Protein AF-A0A8J7D031-F1 (afdb_monomer_lite)

Sequence (92 aa):
MNTLRKTLAEKYGLVASIMHDDYFFVQLPENEDHSLKFLESNLPECIRIELAECFAGSVIAAWEVPLFLLPQVLQQAHDFVVEYWEQVSQET

Organism: NCBI:txid1828758

Radius of gyration: 13.32 Å; chains: 1; bounding box: 35×22×35 Å

pLDDT: mean 81.77, std 10.57, range [44.44, 95.12]

Structure (mmCIF, N/CA/C/O backbone):
data_AF-A0A8J7D031-F1
#
_entry.id   AF-A0A8J7D031-F1
#
loop_
_atom_site.group_PDB
_atom_site.id
_atom_site.type_symbol
_atom_site.label_atom_id
_atom_site.label_alt_id
_atom_site.label_comp_id
_atom_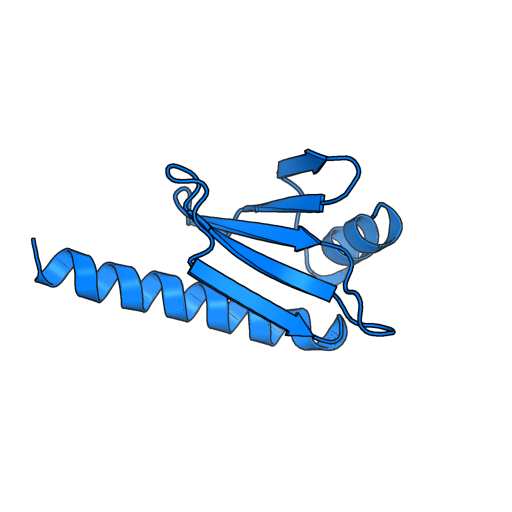site.label_asym_id
_atom_site.label_entity_id
_atom_site.label_seq_id
_atom_site.pdbx_PDB_ins_code
_atom_site.Cartn_x
_atom_site.Cartn_y
_atom_site.Cartn_z
_atom_site.occupancy
_atom_site.B_iso_or_equiv
_atom_site.auth_seq_id
_atom_site.auth_comp_id
_atom_site.auth_asym_id
_atom_site.auth_atom_id
_atom_site.pdbx_PDB_model_num
ATOM 1 N N . MET A 1 1 ? -12.205 5.406 4.176 1.00 75.38 1 MET A N 1
ATOM 2 C CA . MET A 1 1 ? -11.225 6.276 3.449 1.00 75.38 1 MET A CA 1
ATOM 3 C C . MET A 1 1 ? -10.708 7.565 4.130 1.00 75.38 1 MET A C 1
ATOM 5 O O . MET A 1 1 ? -9.503 7.668 4.335 1.00 75.38 1 MET A O 1
ATOM 9 N N . ASN A 1 2 ? -11.525 8.588 4.445 1.00 75.19 2 ASN A N 1
ATOM 10 C CA . ASN A 1 2 ? -11.007 9.932 4.821 1.00 75.19 2 ASN A CA 1
ATOM 11 C C . ASN A 1 2 ? -10.106 9.964 6.071 1.00 75.19 2 ASN 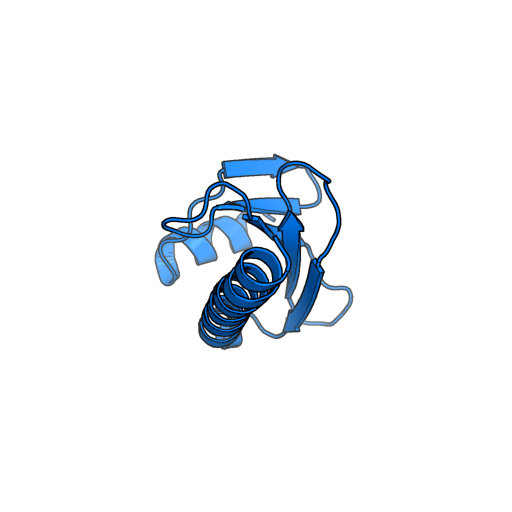A C 1
ATOM 13 O O . ASN A 1 2 ? -9.117 10.700 6.105 1.00 75.19 2 ASN A O 1
ATOM 17 N N . THR A 1 3 ? -10.436 9.164 7.087 1.00 82.06 3 THR A N 1
ATOM 18 C CA . THR A 1 3 ? -9.643 9.046 8.320 1.00 82.06 3 THR A CA 1
ATOM 19 C C . THR A 1 3 ? -8.263 8.471 8.036 1.00 82.06 3 THR A C 1
ATOM 21 O O . THR A 1 3 ? -7.263 9.043 8.453 1.00 82.06 3 THR A O 1
ATOM 24 N N . LEU A 1 4 ? -8.211 7.389 7.259 1.00 82.56 4 LEU A N 1
ATOM 25 C CA . LEU A 1 4 ? -6.972 6.747 6.843 1.00 82.56 4 LEU A CA 1
ATOM 26 C C . LEU A 1 4 ? -6.070 7.730 6.088 1.00 82.56 4 LEU A C 1
ATOM 28 O O . LEU A 1 4 ? -4.915 7.890 6.461 1.00 82.56 4 LEU A O 1
ATOM 32 N N . ARG A 1 5 ? -6.605 8.456 5.099 1.00 81.94 5 ARG A N 1
ATOM 33 C CA . ARG A 1 5 ? -5.858 9.495 4.368 1.00 81.94 5 ARG A CA 1
ATOM 34 C C . ARG A 1 5 ? -5.240 10.524 5.313 1.00 81.94 5 ARG A C 1
ATOM 36 O O . ARG A 1 5 ? -4.070 10.866 5.176 1.00 81.94 5 ARG A O 1
ATOM 43 N N . LYS A 1 6 ? -6.029 11.020 6.269 1.00 84.12 6 LYS A N 1
ATOM 44 C CA . LYS A 1 6 ? -5.553 11.985 7.264 1.00 84.12 6 LYS A CA 1
ATOM 45 C C . LYS A 1 6 ? -4.410 11.393 8.091 1.00 84.12 6 LYS A C 1
ATOM 47 O O . LYS A 1 6 ? -3.382 12.039 8.238 1.00 84.12 6 LYS A O 1
ATOM 52 N N . THR A 1 7 ? -4.543 10.144 8.542 1.00 84.94 7 THR A N 1
ATOM 53 C CA . THR A 1 7 ? -3.468 9.433 9.246 1.00 84.94 7 THR A CA 1
ATOM 54 C C . THR A 1 7 ? -2.217 9.276 8.384 1.00 84.94 7 THR A C 1
ATOM 56 O O . THR A 1 7 ? -1.119 9.492 8.886 1.00 84.94 7 THR A O 1
ATOM 59 N N . LEU A 1 8 ? -2.353 8.940 7.100 1.00 83.56 8 LEU A N 1
ATOM 60 C CA . LEU A 1 8 ? -1.218 8.817 6.184 1.00 83.56 8 LEU A CA 1
ATOM 61 C C . LEU A 1 8 ? -0.467 10.139 6.003 1.00 83.56 8 LEU A C 1
ATOM 63 O O . LEU A 1 8 ? 0.755 10.165 6.133 1.00 83.56 8 LEU A O 1
ATOM 67 N N . ALA A 1 9 ? -1.193 11.236 5.794 1.00 84.25 9 ALA A N 1
ATOM 68 C CA . ALA A 1 9 ? -0.595 12.556 5.642 1.00 84.25 9 ALA A CA 1
ATOM 69 C C . ALA A 1 9 ? 0.060 13.048 6.944 1.00 84.25 9 ALA A C 1
ATOM 71 O O . ALA A 1 9 ? 1.205 13.487 6.931 1.00 84.25 9 ALA A O 1
ATOM 72 N N . GLU A 1 10 ? -0.634 12.944 8.081 1.00 86.81 10 GLU A N 1
ATOM 73 C CA . GLU A 1 10 ? -0.159 13.485 9.363 1.00 86.81 10 GLU A CA 1
ATOM 74 C C . GLU A 1 10 ? 0.969 12.658 9.986 1.00 86.81 10 GLU A C 1
ATOM 76 O O . GLU A 1 10 ? 1.878 13.218 10.593 1.00 86.81 10 GLU A O 1
ATOM 81 N N . LYS A 1 11 ? 0.909 11.326 9.865 1.00 84.56 11 LYS A N 1
ATOM 82 C CA . LYS A 1 11 ? 1.852 10.420 10.536 1.00 84.56 11 LYS A CA 1
ATOM 83 C C . LYS A 1 11 ? 3.005 9.980 9.638 1.00 84.56 11 LYS A C 1
ATOM 85 O O . LYS A 1 11 ? 4.091 9.730 10.151 1.00 84.56 11 LYS A O 1
ATOM 90 N N . TYR A 1 12 ? 2.767 9.859 8.333 1.00 81.31 12 TYR A N 1
ATOM 91 C CA . TYR A 1 12 ? 3.737 9.304 7.385 1.00 81.31 12 TYR A CA 1
ATOM 92 C C . TYR A 1 12 ? 4.130 10.288 6.274 1.00 81.31 12 TYR A C 1
ATOM 94 O O . TYR A 1 12 ? 4.971 9.949 5.450 1.00 81.31 12 TYR A O 1
ATOM 102 N N . GLY A 1 13 ? 3.548 11.494 6.233 1.00 83.12 13 GLY A N 1
ATOM 103 C CA . GLY A 1 13 ? 3.856 12.499 5.209 1.00 83.12 13 GLY A CA 1
ATOM 104 C C . GLY A 1 13 ? 3.391 12.124 3.799 1.00 83.12 13 GLY A C 1
ATOM 105 O O . GLY A 1 13 ? 3.792 12.769 2.835 1.00 83.12 13 GLY A O 1
ATOM 106 N N . LEU A 1 14 ? 2.554 11.091 3.661 1.00 83.06 14 LEU A N 1
ATOM 107 C CA . LEU A 1 14 ? 2.090 10.600 2.367 1.00 83.06 14 LEU A CA 1
ATOM 108 C C . LEU A 1 14 ? 0.856 11.375 1.907 1.00 83.06 14 LEU A C 1
ATOM 110 O O . LEU A 1 14 ? -0.187 11.360 2.568 1.00 83.06 14 LEU A O 1
ATOM 114 N N . VAL A 1 15 ? 0.968 12.029 0.752 1.00 83.44 15 VAL A N 1
ATOM 115 C CA . VAL A 1 15 ? -0.110 12.832 0.169 1.00 83.44 15 VAL A CA 1
ATOM 116 C C . VAL A 1 15 ? -0.793 12.044 -0.941 1.00 83.44 15 VAL A C 1
ATOM 118 O O . VAL A 1 15 ? -0.144 11.523 -1.844 1.00 83.44 15 VAL A O 1
ATOM 121 N N . ALA A 1 16 ? -2.121 11.961 -0.867 1.00 84.00 16 ALA A N 1
ATOM 122 C CA . ALA A 1 16 ? -2.911 11.317 -1.905 1.00 84.00 16 ALA A CA 1
ATOM 123 C C . ALA A 1 16 ? -2.934 12.176 -3.181 1.00 84.00 16 ALA A C 1
ATOM 125 O O . ALA A 1 16 ? -3.252 13.364 -3.109 1.00 84.00 16 ALA A O 1
ATOM 126 N N . SER A 1 17 ? -2.635 11.572 -4.332 1.00 80.81 17 SER A N 1
ATOM 127 C CA . SER A 1 17 ? -2.633 12.230 -5.644 1.00 80.81 17 SER A CA 1
ATOM 128 C C . SER A 1 17 ? -4.004 12.176 -6.326 1.00 80.81 17 SER A C 1
ATOM 130 O O . SER A 1 17 ? -4.462 13.177 -6.872 1.00 80.81 17 SER A O 1
ATOM 132 N N . ILE A 1 18 ? -4.687 11.028 -6.265 1.00 82.44 18 ILE A N 1
ATOM 133 C CA . ILE A 1 18 ? -6.012 10.796 -6.864 1.00 82.44 18 ILE A CA 1
ATOM 134 C C . ILE A 1 18 ? -6.897 10.054 -5.860 1.00 82.44 18 ILE A C 1
ATOM 136 O O . ILE A 1 18 ? -6.420 9.187 -5.126 1.00 82.44 18 ILE A O 1
ATOM 140 N N . MET A 1 19 ? -8.189 10.389 -5.830 1.00 82.44 19 MET A N 1
ATOM 141 C CA . MET A 1 19 ? -9.164 9.836 -4.890 1.00 82.44 19 MET A CA 1
ATOM 142 C C . MET A 1 19 ? -10.400 9.306 -5.618 1.00 82.44 19 MET A C 1
ATOM 144 O O . MET A 1 19 ? -10.986 9.999 -6.447 1.00 82.44 19 MET A O 1
ATOM 148 N N . HIS A 1 20 ? -10.808 8.105 -5.232 1.00 82.75 20 HIS A N 1
ATOM 149 C CA . HIS A 1 20 ? -12.069 7.468 -5.580 1.00 82.75 20 HIS A CA 1
ATOM 150 C C . HIS A 1 20 ? -12.829 7.119 -4.297 1.00 82.75 20 HIS A C 1
ATOM 152 O O . HIS A 1 20 ? -12.276 7.189 -3.196 1.00 82.75 20 HIS A O 1
ATOM 158 N N . ASP A 1 21 ? -14.096 6.737 -4.438 1.00 81.31 21 ASP A N 1
ATOM 159 C CA . ASP A 1 21 ? -14.951 6.416 -3.291 1.00 81.31 21 ASP A CA 1
ATOM 160 C C . ASP A 1 21 ? -14.397 5.244 -2.464 1.00 81.31 21 ASP A C 1
ATOM 162 O O . ASP A 1 21 ? -14.495 5.276 -1.237 1.00 81.31 21 ASP A O 1
ATOM 166 N N . ASP A 1 22 ? -13.727 4.290 -3.128 1.00 83.81 22 ASP A N 1
ATOM 167 C CA . ASP A 1 22 ? -13.255 3.027 -2.540 1.00 83.81 22 ASP A CA 1
ATOM 168 C C . ASP A 1 22 ? -11.725 2.932 -2.363 1.00 83.81 22 ASP A C 1
ATOM 170 O O . ASP A 1 22 ? -11.226 2.010 -1.715 1.00 83.81 22 ASP A O 1
ATOM 174 N N . TYR A 1 23 ? -10.955 3.860 -2.939 1.00 87.94 23 TYR A N 1
ATOM 175 C CA . TYR A 1 23 ? -9.491 3.836 -2.874 1.00 87.94 23 TYR A CA 1
ATOM 176 C C . TYR A 1 23 ? -8.867 5.190 -3.209 1.00 87.94 23 TYR A C 1
ATOM 178 O O . TYR A 1 23 ? -9.502 6.078 -3.775 1.00 87.94 23 TYR A O 1
ATOM 186 N N . PHE A 1 24 ? -7.587 5.352 -2.892 1.00 88.56 24 PHE A N 1
ATOM 187 C CA . PHE A 1 24 ? -6.804 6.510 -3.321 1.00 88.56 24 PHE A CA 1
ATOM 188 C C . PHE A 1 24 ? -5.367 6.111 -3.630 1.00 88.56 24 PHE A C 1
ATOM 190 O O . PHE A 1 24 ? -4.870 5.104 -3.127 1.00 88.56 24 PHE A O 1
ATOM 197 N N . PHE A 1 25 ? -4.702 6.917 -4.448 1.00 88.25 25 PHE A N 1
ATOM 198 C CA . PHE A 1 25 ? -3.312 6.703 -4.825 1.00 88.25 25 PHE A CA 1
ATOM 199 C C . PHE A 1 25 ? -2.387 7.642 -4.067 1.00 88.25 25 PHE A C 1
ATOM 201 O O . PHE A 1 25 ? -2.729 8.797 -3.819 1.00 88.25 25 PHE A O 1
ATOM 208 N N . VAL A 1 26 ? -1.203 7.148 -3.735 1.00 87.38 26 VAL A N 1
ATOM 209 C CA . VAL A 1 26 ? -0.054 7.910 -3.257 1.00 87.38 26 VAL A CA 1
ATOM 210 C C . VAL A 1 26 ? 1.076 7.655 -4.240 1.00 87.38 26 VAL A C 1
ATOM 212 O O . VAL A 1 26 ? 1.377 6.507 -4.566 1.00 87.38 26 VAL A O 1
ATOM 215 N N . GLN A 1 27 ? 1.692 8.726 -4.718 1.00 81.56 27 GLN A N 1
ATOM 216 C CA . GLN A 1 27 ? 2.852 8.614 -5.588 1.00 81.56 27 GLN A CA 1
ATOM 217 C C . GLN A 1 27 ? 4.088 8.293 -4.749 1.00 81.56 27 GLN A C 1
ATOM 219 O O . GLN A 1 27 ? 4.278 8.874 -3.676 1.00 81.56 27 GLN A O 1
ATOM 224 N N . LEU A 1 28 ? 4.905 7.351 -5.215 1.00 74.19 28 LEU A N 1
ATOM 225 C CA . LEU A 1 28 ? 6.184 7.087 -4.571 1.00 74.19 28 LEU A CA 1
ATOM 226 C C . LEU A 1 28 ? 7.122 8.282 -4.823 1.00 74.19 28 LEU A C 1
ATOM 228 O O . LEU A 1 28 ? 7.144 8.810 -5.937 1.00 74.19 28 LEU A O 1
ATOM 232 N N . PRO A 1 29 ? 7.877 8.751 -3.812 1.00 68.44 29 PRO A N 1
ATOM 233 C CA . PRO A 1 29 ? 8.877 9.791 -4.023 1.00 68.44 29 PRO A CA 1
ATOM 234 C C . PRO A 1 29 ? 9.858 9.362 -5.115 1.00 68.44 29 PRO A C 1
ATOM 236 O O . PRO A 1 29 ? 10.283 8.211 -5.126 1.00 68.44 29 PRO A O 1
ATOM 239 N N . GLU A 1 30 ? 10.203 10.282 -6.017 1.00 68.88 30 GLU A N 1
ATOM 240 C CA . GLU A 1 30 ? 11.199 10.056 -7.080 1.00 68.88 30 GLU A CA 1
ATOM 241 C C . GLU A 1 30 ? 10.818 8.971 -8.109 1.00 68.88 30 GLU A C 1
ATOM 243 O O . GLU A 1 30 ? 11.642 8.606 -8.944 1.00 68.88 30 GLU A O 1
ATOM 248 N N . ASN A 1 31 ? 9.566 8.491 -8.107 1.00 70.81 31 ASN A N 1
ATOM 249 C CA . ASN A 1 31 ? 9.077 7.513 -9.074 1.00 70.81 31 ASN A CA 1
ATOM 250 C C . ASN A 1 31 ? 7.739 7.948 -9.689 1.00 70.81 31 ASN A C 1
ATOM 252 O O . ASN A 1 31 ? 6.700 7.967 -9.026 1.00 70.81 31 ASN A O 1
ATOM 256 N N . GLU A 1 32 ? 7.764 8.320 -10.969 1.00 72.56 32 GLU A N 1
ATOM 257 C CA . GLU A 1 32 ? 6.561 8.746 -11.700 1.00 72.56 32 GLU A CA 1
ATOM 258 C C . GLU A 1 32 ? 5.798 7.576 -12.329 1.00 72.56 32 GLU A C 1
ATOM 260 O O . GLU A 1 32 ? 4.587 7.665 -12.546 1.00 72.56 32 GLU A O 1
ATOM 265 N N . ASP A 1 33 ? 6.482 6.455 -12.539 1.00 80.62 33 ASP A N 1
ATOM 266 C CA . ASP A 1 33 ? 5.942 5.295 -13.243 1.00 80.62 33 ASP A CA 1
ATOM 267 C C . ASP A 1 33 ? 5.129 4.371 -12.329 1.00 80.62 33 ASP A C 1
ATOM 269 O O . ASP A 1 33 ? 4.345 3.556 -12.818 1.00 80.62 33 ASP A O 1
ATOM 273 N N . HIS A 1 34 ? 5.271 4.519 -11.007 1.00 85.12 34 HIS A N 1
ATOM 274 C CA . HIS A 1 34 ? 4.645 3.652 -10.015 1.00 85.12 34 HIS A CA 1
ATOM 275 C C . HIS A 1 34 ? 3.871 4.431 -8.957 1.00 85.12 34 HIS A C 1
ATOM 277 O O . HIS A 1 34 ? 4.284 5.482 -8.462 1.00 85.12 34 HIS A O 1
ATOM 283 N N . SER A 1 35 ? 2.748 3.858 -8.540 1.00 88.56 35 SER A N 1
ATOM 284 C CA . SER A 1 35 ? 1.924 4.405 -7.469 1.00 88.56 35 SER A CA 1
ATOM 285 C C . SER A 1 35 ? 1.507 3.325 -6.483 1.00 88.56 35 SER A C 1
ATOM 287 O O . SER A 1 35 ? 1.382 2.147 -6.819 1.00 88.56 35 SER A O 1
ATOM 289 N N . LEU A 1 36 ? 1.277 3.748 -5.245 1.00 90.88 36 LEU A N 1
ATOM 290 C CA . LEU A 1 36 ? 0.670 2.924 -4.216 1.00 90.88 36 LEU A CA 1
ATOM 291 C C . LEU A 1 36 ? -0.810 3.255 -4.120 1.00 90.88 36 LEU A C 1
ATOM 293 O O . LEU A 1 36 ? -1.193 4.368 -3.763 1.00 90.88 36 LEU A O 1
ATOM 297 N N . LYS A 1 37 ? -1.652 2.273 -4.402 1.00 92.25 37 LYS A N 1
ATOM 298 C CA . LYS A 1 37 ? -3.097 2.349 -4.234 1.00 92.25 37 LYS A CA 1
ATOM 299 C C . LYS A 1 37 ? -3.477 1.793 -2.871 1.00 92.25 37 LYS A C 1
ATOM 301 O O . LYS A 1 37 ? -3.198 0.640 -2.562 1.00 92.25 37 LYS A O 1
ATOM 306 N N . PHE A 1 38 ? -4.138 2.605 -2.064 1.00 91.81 38 PHE A N 1
ATOM 307 C CA . PHE A 1 38 ? -4.611 2.248 -0.734 1.00 91.81 38 PHE A CA 1
ATOM 308 C C . PHE A 1 38 ? -6.105 1.932 -0.797 1.00 91.81 38 PHE A C 1
ATOM 310 O O . PHE A 1 38 ? -6.892 2.762 -1.256 1.00 91.81 38 PHE A O 1
ATOM 317 N N . LEU A 1 39 ? -6.486 0.745 -0.324 1.00 92.06 39 LEU A N 1
ATOM 318 C CA . LEU A 1 39 ? -7.857 0.238 -0.306 1.00 92.06 39 LEU A CA 1
ATOM 319 C C . LEU A 1 39 ? -8.236 -0.251 1.093 1.00 92.06 39 LEU A C 1
ATOM 321 O O . LEU A 1 39 ? -7.381 -0.641 1.894 1.00 92.06 39 LEU A O 1
ATOM 325 N N . GLU A 1 40 ? -9.535 -0.287 1.372 1.00 87.88 40 GLU A N 1
ATOM 326 C CA . GLU A 1 40 ? -10.034 -0.973 2.563 1.00 87.88 40 GLU A CA 1
ATOM 327 C C . GLU A 1 40 ? -9.750 -2.481 2.467 1.00 87.88 40 GLU A C 1
ATOM 329 O O . GLU A 1 40 ? -9.840 -3.096 1.403 1.00 87.88 40 GLU A O 1
ATOM 334 N N . SER A 1 41 ? -9.332 -3.063 3.590 1.00 88.25 41 SER A N 1
ATOM 335 C CA . SER A 1 41 ? -9.068 -4.494 3.708 1.00 88.25 41 SER A CA 1
ATOM 336 C C . SER A 1 41 ? -10.337 -5.222 4.134 1.00 88.25 41 SER A C 1
ATOM 338 O O . SER A 1 41 ? -11.143 -4.692 4.900 1.00 88.25 41 SER A O 1
ATOM 340 N N . ASN A 1 42 ? -10.485 -6.468 3.683 1.00 88.06 42 ASN A N 1
ATOM 341 C CA . ASN A 1 42 ? -11.528 -7.360 4.196 1.00 88.06 42 ASN A CA 1
ATOM 342 C C . ASN A 1 42 ? -11.140 -7.981 5.549 1.00 88.06 42 ASN A C 1
ATOM 344 O O . ASN A 1 42 ? -11.966 -8.627 6.195 1.00 88.06 42 ASN A O 1
ATOM 348 N N . LEU A 1 43 ? -9.884 -7.812 5.971 1.00 87.50 43 LEU A N 1
ATOM 349 C CA . LEU A 1 43 ? -9.379 -8.259 7.258 1.00 87.50 43 LEU A CA 1
ATOM 350 C C . LEU A 1 43 ? -9.532 -7.147 8.306 1.00 87.50 43 LEU A C 1
ATOM 352 O O . LEU A 1 43 ? -9.313 -5.967 8.013 1.00 87.50 43 LEU A O 1
ATOM 356 N N . PRO A 1 44 ? -9.885 -7.506 9.551 1.00 85.06 44 PRO A N 1
ATOM 357 C CA . PRO A 1 44 ? -10.033 -6.530 10.619 1.00 85.06 44 PRO A CA 1
ATOM 358 C C . PRO A 1 44 ? -8.712 -5.797 10.872 1.00 85.06 44 PRO A C 1
ATOM 360 O O . PRO A 1 44 ? -7.644 -6.407 10.909 1.00 85.06 44 PRO A O 1
ATOM 363 N N . GLU A 1 45 ? -8.809 -4.478 11.055 1.00 84.81 45 GLU A N 1
ATOM 364 C CA . GLU A 1 45 ? -7.690 -3.584 11.405 1.00 84.81 45 GLU A CA 1
ATOM 365 C C . GLU A 1 45 ? -6.518 -3.568 10.403 1.00 84.81 45 GLU A C 1
ATOM 367 O O . GLU A 1 45 ? -5.439 -3.045 10.699 1.00 84.81 45 GLU A O 1
ATOM 372 N N . CYS A 1 46 ? -6.732 -4.101 9.201 1.00 91.06 46 CYS A N 1
ATOM 373 C CA . CYS A 1 46 ? -5.745 -4.119 8.134 1.00 91.06 46 CYS A CA 1
ATOM 374 C C . CYS A 1 46 ? -6.066 -3.085 7.056 1.00 91.06 46 CYS A C 1
ATOM 376 O O . CYS A 1 46 ? -7.160 -2.525 6.967 1.00 91.06 46 CYS A O 1
ATOM 378 N N . ILE A 1 47 ? -5.072 -2.839 6.217 1.00 91.19 47 ILE A N 1
ATOM 379 C CA . ILE A 1 47 ? -5.179 -2.052 5.005 1.00 91.19 47 ILE A CA 1
ATOM 380 C C . ILE A 1 47 ? -4.608 -2.847 3.844 1.00 91.19 47 ILE A C 1
ATOM 382 O O . ILE A 1 47 ? -3.596 -3.533 3.998 1.00 91.19 47 ILE A O 1
ATOM 386 N N . ARG A 1 48 ? -5.250 -2.733 2.681 1.00 94.62 48 ARG A N 1
ATOM 387 C CA . ARG A 1 48 ? -4.716 -3.273 1.440 1.00 94.62 48 ARG A CA 1
ATOM 388 C C . ARG A 1 48 ? -3.968 -2.175 0.692 1.00 94.62 48 ARG A C 1
ATOM 390 O O . ARG A 1 48 ? -4.487 -1.077 0.505 1.00 94.62 48 ARG A O 1
ATOM 397 N N . ILE A 1 49 ? -2.746 -2.475 0.281 1.00 94.06 49 ILE A N 1
ATOM 398 C CA . ILE A 1 49 ? -1.871 -1.576 -0.467 1.00 94.06 49 ILE A CA 1
ATOM 399 C C . ILE A 1 49 ? -1.467 -2.317 -1.735 1.00 94.06 49 ILE A C 1
ATOM 401 O O . ILE A 1 49 ? -0.940 -3.420 -1.649 1.00 94.06 49 ILE A O 1
ATOM 405 N N . GLU A 1 50 ? -1.731 -1.743 -2.900 1.00 93.62 50 GLU A N 1
ATOM 406 C CA . GLU A 1 50 ? -1.344 -2.299 -4.198 1.00 93.62 50 GLU A CA 1
ATOM 407 C C . GLU A 1 50 ? -0.276 -1.398 -4.818 1.00 93.62 50 GLU A C 1
ATOM 409 O O . GLU A 1 50 ? -0.482 -0.192 -4.933 1.00 93.62 50 GLU A O 1
ATOM 414 N N . LEU A 1 51 ? 0.858 -1.971 -5.217 1.00 91.56 51 LEU A N 1
ATOM 415 C CA . LEU A 1 51 ? 1.817 -1.314 -6.101 1.00 91.56 51 LEU A CA 1
ATOM 416 C C . LEU A 1 51 ? 1.331 -1.503 -7.535 1.00 91.56 51 LEU A C 1
ATOM 418 O O . LEU A 1 51 ? 1.140 -2.640 -7.972 1.00 91.56 51 LEU A O 1
ATOM 422 N N . ALA A 1 52 ? 1.129 -0.402 -8.250 1.00 87.62 52 ALA A N 1
ATOM 423 C CA . ALA A 1 52 ? 0.638 -0.417 -9.619 1.00 87.62 52 ALA A CA 1
ATOM 424 C C . ALA A 1 52 ? 1.502 0.444 -10.543 1.00 87.62 52 ALA A C 1
ATOM 426 O O . ALA A 1 52 ? 1.953 1.523 -10.149 1.00 87.62 52 ALA A O 1
ATOM 427 N N . GLU A 1 53 ? 1.670 -0.016 -11.784 1.00 82.81 53 GLU A N 1
ATOM 428 C CA . GLU A 1 53 ? 2.244 0.793 -12.863 1.00 82.81 53 GLU A CA 1
ATOM 429 C C . GLU A 1 53 ? 1.222 1.850 -13.297 1.00 82.81 53 GLU A C 1
ATOM 431 O O . GLU A 1 53 ? 0.090 1.523 -13.673 1.00 82.81 53 GLU A O 1
ATOM 436 N N . CYS A 1 54 ? 1.620 3.120 -13.293 1.00 74.56 54 CYS A N 1
ATOM 437 C CA . CYS A 1 54 ? 0.771 4.249 -13.672 1.00 74.56 54 CYS A CA 1
ATOM 438 C C . CYS A 1 54 ? 0.257 4.141 -15.120 1.00 74.56 54 CYS A C 1
ATOM 440 O O . CYS A 1 54 ? -0.865 4.557 -15.406 1.00 74.56 54 CYS A O 1
ATOM 442 N N . PHE A 1 55 ? 1.052 3.564 -16.030 1.00 66.62 55 PHE A N 1
ATOM 443 C CA . PHE A 1 55 ? 0.731 3.485 -17.461 1.00 66.62 55 PHE A CA 1
ATOM 444 C C . PHE A 1 55 ? -0.110 2.265 -17.850 1.00 66.62 55 PHE A C 1
ATOM 446 O O . PHE A 1 55 ? -0.944 2.364 -18.750 1.00 66.62 55 PHE A O 1
ATOM 453 N N . ALA A 1 56 ? 0.095 1.123 -17.191 1.00 66.19 56 ALA A N 1
ATOM 454 C CA . ALA A 1 56 ? -0.600 -0.122 -17.520 1.00 66.19 56 ALA A CA 1
ATOM 455 C C . ALA A 1 56 ? -1.818 -0.386 -16.620 1.00 66.19 56 ALA A C 1
ATOM 457 O O . ALA A 1 56 ? -2.687 -1.180 -16.976 1.00 66.19 56 ALA A O 1
ATOM 458 N N . GLY A 1 57 ? -1.889 0.254 -15.444 1.00 67.94 57 GLY A N 1
ATOM 459 C CA . GLY A 1 57 ? -2.911 -0.024 -14.429 1.00 67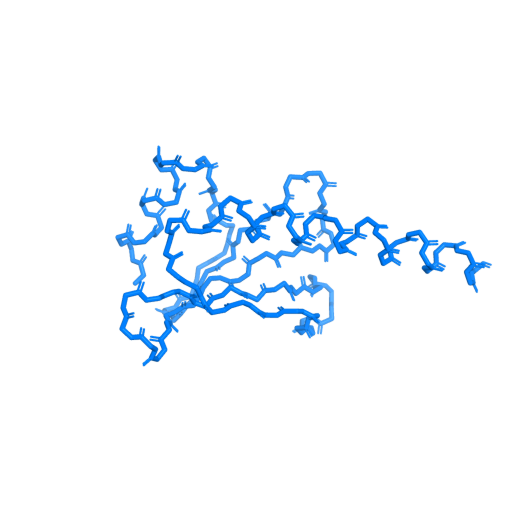.94 57 GLY A CA 1
ATOM 460 C C . GLY A 1 57 ? -2.800 -1.423 -13.811 1.00 67.94 57 GLY A C 1
ATOM 461 O O . GLY A 1 57 ? -3.663 -1.823 -13.027 1.00 67.94 57 GLY A O 1
ATOM 462 N N . SER A 1 58 ? -1.752 -2.169 -14.164 1.00 80.19 58 SER A N 1
ATOM 463 C CA . SER A 1 58 ? -1.472 -3.513 -13.678 1.00 80.19 58 SER A CA 1
ATOM 464 C C . SER A 1 58 ? -0.997 -3.460 -12.233 1.00 80.19 58 SER A C 1
ATOM 466 O O . SER A 1 58 ? -0.129 -2.661 -11.883 1.00 80.19 58 SER A O 1
ATOM 468 N N . VAL A 1 59 ? -1.550 -4.338 -11.395 1.00 87.38 59 VAL A N 1
ATOM 469 C CA . VAL A 1 59 ? -1.048 -4.553 -10.035 1.00 87.38 59 VAL A CA 1
ATOM 470 C C . VAL A 1 59 ? 0.183 -5.444 -10.116 1.00 87.38 59 VAL A C 1
ATOM 472 O O . VAL A 1 59 ? 0.105 -6.575 -10.591 1.00 87.38 59 VAL A O 1
ATOM 475 N N . ILE A 1 60 ? 1.301 -4.925 -9.626 1.00 86.44 60 ILE A N 1
ATOM 476 C CA . ILE A 1 60 ? 2.597 -5.601 -9.599 1.00 86.44 60 ILE A CA 1
ATOM 477 C C . ILE A 1 60 ? 2.733 -6.422 -8.316 1.00 86.44 60 ILE A C 1
ATOM 479 O O . ILE A 1 60 ? 3.126 -7.586 -8.335 1.00 86.44 60 ILE A O 1
ATOM 483 N N . ALA A 1 61 ? 2.367 -5.813 -7.189 1.00 89.31 61 ALA A N 1
ATOM 484 C CA . ALA A 1 61 ? 2.428 -6.422 -5.870 1.00 89.31 61 ALA A CA 1
ATOM 485 C C . ALA A 1 61 ? 1.288 -5.898 -4.994 1.00 89.31 61 ALA A C 1
ATOM 487 O O . ALA A 1 61 ? 0.766 -4.803 -5.212 1.00 89.31 61 ALA A O 1
ATOM 488 N N . ALA A 1 62 ? 0.897 -6.681 -3.991 1.00 92.62 62 ALA A N 1
ATOM 489 C CA . ALA A 1 62 ? -0.110 -6.271 -3.027 1.00 92.62 62 ALA A CA 1
ATOM 490 C C . ALA A 1 62 ? 0.249 -6.747 -1.621 1.00 92.62 62 ALA A C 1
ATOM 492 O O . ALA A 1 62 ? 0.675 -7.884 -1.424 1.00 92.62 62 ALA A O 1
ATOM 493 N N . TRP A 1 63 ? -0.000 -5.882 -0.647 1.00 95.06 63 TRP A N 1
ATOM 494 C CA . TRP A 1 63 ? 0.150 -6.157 0.773 1.00 95.06 63 TRP A CA 1
ATOM 495 C C . TRP A 1 63 ? -1.188 -5.966 1.461 1.00 95.06 63 TRP A C 1
ATOM 497 O O . TRP A 1 63 ? -1.935 -5.041 1.148 1.00 95.06 63 TRP A O 1
ATOM 507 N N . GLU A 1 64 ? -1.475 -6.823 2.429 1.00 95.12 64 GLU A N 1
ATOM 508 C CA . GLU A 1 64 ? -2.620 -6.675 3.315 1.00 95.12 64 GLU A CA 1
ATOM 509 C C . GLU A 1 64 ? -2.110 -6.772 4.749 1.00 95.12 64 GLU A C 1
ATOM 511 O O . GLU A 1 64 ? -1.759 -7.850 5.226 1.00 95.12 64 GLU A O 1
ATOM 516 N N . VAL A 1 65 ? -1.941 -5.615 5.391 1.00 93.94 65 VAL A N 1
ATOM 517 C CA . VAL A 1 65 ? -1.197 -5.504 6.653 1.00 93.94 65 VAL A CA 1
ATOM 518 C C . VAL A 1 65 ? -1.845 -4.510 7.612 1.00 93.94 65 VAL A C 1
ATOM 520 O O . VAL A 1 65 ? -2.539 -3.593 7.174 1.00 93.94 65 VAL A O 1
ATOM 523 N N . PRO A 1 66 ? -1.584 -4.610 8.923 1.00 92.69 66 PRO A N 1
ATOM 524 C CA . PRO A 1 66 ? -1.894 -3.541 9.862 1.00 92.69 66 PRO A CA 1
ATOM 525 C C . PRO A 1 66 ? -1.195 -2.227 9.496 1.00 92.69 66 PRO A C 1
ATOM 527 O O . PRO A 1 66 ? -0.033 -2.216 9.089 1.00 92.69 66 PRO A O 1
ATOM 530 N N . LEU A 1 67 ? -1.858 -1.095 9.746 1.00 86.19 67 LEU A N 1
ATOM 531 C CA . LEU A 1 67 ? -1.341 0.233 9.385 1.00 86.19 67 LEU A CA 1
ATOM 532 C C . LEU A 1 67 ? 0.031 0.558 10.008 1.00 86.19 67 LEU A C 1
ATOM 534 O O . LEU A 1 67 ? 0.811 1.322 9.443 1.00 86.19 67 LEU A O 1
ATOM 538 N N . PHE A 1 68 ? 0.361 -0.014 11.171 1.00 88.88 68 PHE A N 1
ATOM 539 C CA . PHE A 1 68 ? 1.661 0.223 11.805 1.00 88.88 68 PHE A CA 1
ATOM 540 C C . PHE A 1 68 ? 2.840 -0.385 11.027 1.00 88.88 68 PHE A C 1
ATOM 542 O O . PHE A 1 68 ? 3.960 0.076 11.226 1.00 88.88 68 PHE A O 1
ATOM 549 N N . LEU A 1 69 ? 2.590 -1.357 10.137 1.00 92.44 69 LEU A N 1
ATOM 550 C CA . LEU A 1 69 ? 3.594 -1.956 9.248 1.00 92.44 69 LEU A CA 1
ATOM 551 C C . LEU A 1 69 ? 3.797 -1.178 7.940 1.00 92.44 69 LEU A C 1
ATOM 553 O O . LEU A 1 69 ? 4.559 -1.605 7.074 1.00 92.44 69 LEU A O 1
ATOM 557 N N . LEU A 1 70 ? 3.126 -0.036 7.776 1.00 87.94 70 LEU A N 1
ATOM 558 C CA . LEU A 1 70 ? 3.249 0.776 6.572 1.00 87.94 70 LEU A CA 1
ATOM 559 C C . LEU A 1 70 ? 4.707 1.125 6.209 1.00 87.94 70 LEU A C 1
ATOM 561 O O . LEU A 1 70 ? 5.036 0.981 5.037 1.00 87.94 70 LEU A O 1
ATOM 565 N N . PRO A 1 71 ? 5.605 1.518 7.138 1.00 88.31 71 PRO A N 1
ATOM 566 C CA . PRO A 1 71 ? 6.994 1.810 6.778 1.00 88.31 71 PRO A CA 1
ATOM 567 C C . PRO A 1 71 ? 7.708 0.631 6.103 1.00 88.31 71 PRO A C 1
ATOM 569 O O . PRO A 1 71 ? 8.449 0.832 5.148 1.00 8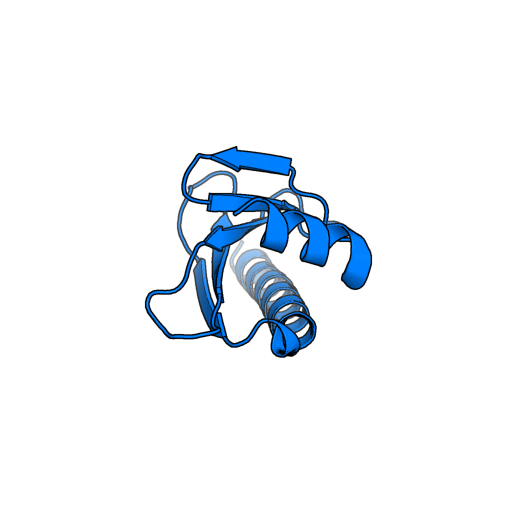8.31 71 PRO A O 1
ATOM 572 N N . GLN A 1 72 ? 7.452 -0.599 6.560 1.00 91.31 72 GLN A N 1
ATOM 573 C CA . GLN A 1 72 ? 8.014 -1.807 5.957 1.00 91.31 72 GLN A CA 1
ATOM 574 C C . GLN A 1 72 ? 7.457 -2.043 4.552 1.00 91.31 72 GLN A C 1
ATOM 576 O O . GLN A 1 72 ? 8.211 -2.419 3.662 1.00 91.31 72 GLN A O 1
ATOM 581 N N . VAL A 1 73 ? 6.162 -1.791 4.339 1.00 90.38 73 VAL A N 1
ATOM 582 C CA . VAL A 1 73 ? 5.550 -1.896 3.006 1.00 90.38 73 VAL A CA 1
ATOM 583 C C . VAL A 1 73 ? 6.125 -0.857 2.049 1.00 90.38 73 VAL A C 1
ATOM 585 O O . VAL A 1 73 ? 6.429 -1.195 0.913 1.00 90.38 73 VAL A O 1
ATOM 588 N N . LEU A 1 74 ? 6.323 0.386 2.500 1.00 86.31 74 LEU A N 1
ATOM 589 C CA . LEU A 1 74 ? 6.933 1.431 1.671 1.00 86.31 74 LEU A CA 1
ATOM 590 C C . LEU A 1 74 ? 8.358 1.057 1.256 1.00 86.31 74 LEU A C 1
ATOM 592 O O . LEU A 1 74 ? 8.704 1.216 0.090 1.00 86.31 74 LEU A O 1
ATOM 596 N N . GLN A 1 75 ? 9.154 0.524 2.187 1.00 87.19 75 GLN A N 1
ATOM 597 C CA . GLN A 1 75 ? 10.506 0.057 1.883 1.00 87.19 75 GLN A CA 1
ATOM 598 C C . GLN A 1 75 ? 10.482 -1.099 0.877 1.00 87.19 75 GLN A C 1
ATOM 600 O O . GLN A 1 75 ? 11.185 -1.045 -0.121 1.00 87.19 75 GLN A O 1
ATOM 605 N N . GLN A 1 76 ? 9.628 -2.105 1.091 1.00 88.31 76 GLN A N 1
ATOM 606 C CA . GLN A 1 76 ? 9.502 -3.235 0.166 1.00 88.31 76 GLN A CA 1
ATOM 607 C C . GLN A 1 76 ? 9.044 -2.803 -1.226 1.00 88.31 76 GLN A C 1
ATOM 609 O O . GLN A 1 76 ? 9.554 -3.313 -2.217 1.00 88.31 76 GLN A O 1
ATOM 614 N N . ALA A 1 77 ? 8.095 -1.869 -1.314 1.00 86.50 77 ALA A N 1
ATOM 615 C CA . ALA A 1 77 ? 7.646 -1.333 -2.591 1.00 86.50 77 ALA A CA 1
ATOM 616 C C . ALA A 1 77 ? 8.773 -0.582 -3.311 1.00 86.50 77 ALA A C 1
ATOM 618 O O . ALA A 1 77 ? 8.937 -0.751 -4.513 1.00 86.50 77 ALA A O 1
ATOM 619 N N . HIS A 1 78 ? 9.565 0.209 -2.584 1.00 83.19 78 HIS A N 1
ATOM 620 C CA . HIS A 1 78 ? 10.728 0.892 -3.144 1.00 83.19 78 HIS A CA 1
ATOM 621 C C . HIS A 1 78 ? 11.782 -0.101 -3.653 1.00 83.19 78 HIS A C 1
ATOM 623 O O . HIS A 1 78 ? 12.180 -0.019 -4.812 1.00 83.19 78 HIS A O 1
ATOM 629 N N . ASP A 1 79 ? 12.191 -1.059 -2.817 1.00 84.12 79 ASP A N 1
ATOM 630 C CA . ASP A 1 79 ? 13.205 -2.062 -3.169 1.00 84.12 79 ASP A CA 1
ATOM 631 C C . ASP A 1 79 ? 12.766 -2.881 -4.389 1.00 84.12 79 ASP A C 1
ATOM 633 O O . ASP A 1 79 ? 13.552 -3.083 -5.311 1.00 84.12 79 ASP A O 1
ATOM 637 N N . PHE A 1 80 ? 11.483 -3.257 -4.447 1.00 81.50 80 PHE A N 1
ATOM 638 C CA . PHE A 1 80 ? 10.919 -3.962 -5.594 1.00 81.50 80 PHE A CA 1
ATOM 639 C C . PHE A 1 80 ? 11.029 -3.148 -6.886 1.00 81.50 80 PHE A C 1
ATOM 641 O O . PHE A 1 80 ? 11.410 -3.688 -7.919 1.00 81.50 80 PHE A O 1
ATOM 648 N N . VAL A 1 81 ? 10.693 -1.856 -6.850 1.00 79.38 81 VAL A N 1
ATOM 649 C CA . VAL A 1 81 ? 10.752 -1.010 -8.050 1.00 79.38 81 VAL A CA 1
ATOM 650 C C . VAL A 1 81 ? 12.196 -0.806 -8.511 1.00 79.38 81 VAL A C 1
ATOM 652 O O . VAL A 1 81 ? 12.448 -0.835 -9.713 1.00 79.38 81 VAL A O 1
ATOM 655 N N . VAL A 1 82 ? 13.150 -0.661 -7.585 1.00 73.00 82 VAL A N 1
ATOM 656 C CA . VAL A 1 82 ? 14.581 -0.578 -7.921 1.00 73.00 82 VAL A CA 1
ATOM 657 C C . VAL A 1 82 ? 15.062 -1.872 -8.581 1.00 73.00 82 VAL A C 1
ATOM 659 O O . VAL A 1 82 ? 15.606 -1.821 -9.683 1.00 73.00 82 VAL A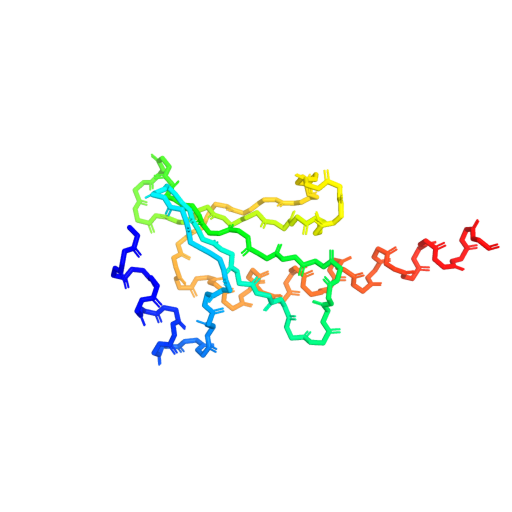 O 1
ATOM 662 N N . GLU A 1 83 ? 14.814 -3.030 -7.960 1.00 70.75 83 GLU A N 1
ATOM 663 C CA . GLU A 1 83 ? 15.225 -4.334 -8.499 1.00 70.75 83 GLU A CA 1
ATOM 664 C C . GLU A 1 83 ? 14.569 -4.635 -9.854 1.00 70.75 83 GLU A C 1
ATOM 666 O O . GLU A 1 83 ? 15.236 -5.104 -10.778 1.00 70.75 83 GLU A O 1
ATOM 671 N N . TYR A 1 84 ? 13.275 -4.333 -10.001 1.00 65.94 84 TYR A N 1
ATOM 672 C CA . TYR 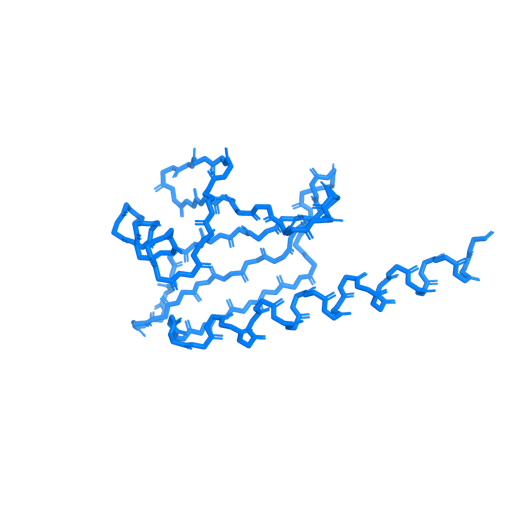A 1 84 ? 12.552 -4.493 -11.263 1.00 65.94 84 TYR A CA 1
ATOM 673 C C . TYR A 1 84 ? 13.200 -3.670 -12.385 1.00 65.94 84 TYR A C 1
ATOM 675 O O . TYR A 1 84 ? 13.387 -4.168 -13.494 1.00 65.94 84 TYR A O 1
ATOM 683 N N . TRP A 1 85 ? 13.613 -2.434 -12.099 1.00 61.66 85 TRP A N 1
ATOM 684 C CA . TRP A 1 85 ? 14.244 -1.565 -13.094 1.00 61.66 85 TRP A CA 1
ATOM 685 C C . TRP A 1 85 ? 15.671 -1.979 -13.447 1.00 61.66 85 TRP A C 1
ATOM 687 O O . TRP A 1 85 ? 16.068 -1.922 -14.614 1.00 61.66 85 TRP A O 1
ATOM 697 N N . GLU A 1 86 ? 16.437 -2.460 -12.471 1.00 61.00 86 GLU A N 1
ATOM 698 C CA . GLU A 1 86 ? 17.746 -3.060 -12.730 1.00 61.00 86 GLU A CA 1
ATOM 699 C C . GLU A 1 86 ? 17.636 -4.294 -13.633 1.00 61.00 86 GLU A C 1
ATOM 701 O O . GLU A 1 86 ? 18.470 -4.474 -14.517 1.00 61.00 86 GLU A O 1
ATOM 706 N N . GLN A 1 87 ? 16.592 -5.109 -13.474 1.00 60.16 87 GLN A N 1
ATOM 707 C CA . GLN A 1 87 ? 16.371 -6.280 -14.326 1.00 60.16 87 GLN A CA 1
ATOM 708 C C . GLN A 1 87 ? 15.941 -5.887 -15.743 1.00 60.16 87 GLN A C 1
ATOM 710 O O . GLN A 1 87 ? 16.555 -6.330 -16.711 1.00 60.16 87 GLN A O 1
ATOM 715 N N . VAL A 1 88 ? 14.954 -4.997 -15.882 1.00 56.53 88 VAL A N 1
ATOM 716 C CA . VAL A 1 88 ? 14.478 -4.533 -17.200 1.00 56.53 88 VAL A CA 1
ATOM 717 C C . VAL A 1 88 ? 15.592 -3.823 -17.981 1.00 56.53 88 VAL A C 1
ATOM 719 O O . VAL A 1 88 ? 15.748 -4.048 -19.182 1.00 56.53 88 VAL A O 1
ATOM 722 N N . SER A 1 89 ? 16.414 -3.006 -17.314 1.00 55.41 89 SER A N 1
ATOM 723 C CA . SER A 1 89 ? 17.528 -2.303 -17.968 1.00 55.41 89 SER A CA 1
ATOM 724 C C . SER A 1 89 ? 18.666 -3.219 -18.434 1.00 55.41 89 SER A C 1
ATOM 726 O O . SER A 1 89 ? 19.413 -2.829 -19.326 1.00 55.41 89 SER A O 1
ATOM 728 N N . GLN A 1 90 ? 18.808 -4.425 -17.871 1.00 60.00 90 GLN A N 1
ATOM 729 C CA . GLN A 1 90 ? 19.785 -5.422 -18.333 1.00 60.00 90 GLN A CA 1
ATOM 730 C C . GLN A 1 90 ? 19.278 -6.267 -19.508 1.00 60.00 90 GLN A C 1
ATOM 732 O O . GLN A 1 90 ? 20.086 -6.830 -20.248 1.00 60.00 90 GLN A O 1
ATOM 737 N N . GLU A 1 91 ? 17.961 -6.367 -19.682 1.00 52.06 91 GLU A N 1
ATOM 738 C CA . GLU A 1 91 ? 17.327 -7.118 -20.771 1.00 52.06 91 GLU A CA 1
ATOM 739 C C . GLU A 1 91 ? 17.088 -6.277 -22.045 1.00 52.06 91 GLU A C 1
ATOM 741 O O . GLU A 1 91 ? 16.636 -6.826 -23.054 1.00 52.06 91 GLU A O 1
ATOM 746 N N . THR A 1 92 ? 17.423 -4.977 -22.026 1.00 44.44 92 THR A N 1
ATOM 747 C CA . THR A 1 92 ? 17.253 -4.027 -23.148 1.00 44.44 92 THR A CA 1
ATOM 748 C C . THR A 1 92 ? 18.591 -3.543 -23.705 1.00 44.44 92 THR A C 1
ATOM 750 O O . THR A 1 92 ? 18.709 -3.443 -24.950 1.00 44.44 92 THR A O 1
#

Foldseek 3Di:
DVVVQVCCCPPVVFHFPADDPFWTWTCQPPDPQWIWIWGPDPDPQWIKIFIAGPVPRDTPDIDTGHPVCVVVVSVVSVVVVVVVVVVVVVVD

Secondary structure (DSSP, 8-state):
-HHHHHHHHHHH-PPEEEE-SSEEEEEPTT-SSEEEEEEE-SSTTEEEEEEEETTT--EEEEEEEEGGGHHHHHHHHHHHHHHHHHHHHH--